Protein AF-A0A7V9L9P8-F1 (afdb_monomer_lite)

pLDDT: mean 88.12, std 5.71, range [69.88, 95.5]

Structure (mmCIF, N/CA/C/O backbone):
data_AF-A0A7V9L9P8-F1
#
_entry.id   AF-A0A7V9L9P8-F1
#
loop_
_atom_site.group_PDB
_atom_site.id
_atom_site.type_symbol
_atom_site.label_atom_id
_atom_site.label_alt_id
_atom_site.label_comp_id
_atom_site.label_asym_id
_atom_site.label_entity_id
_atom_site.label_seq_id
_atom_site.pdbx_PDB_ins_code
_atom_site.Cartn_x
_atom_site.Cartn_y
_atom_site.Cartn_z
_atom_sit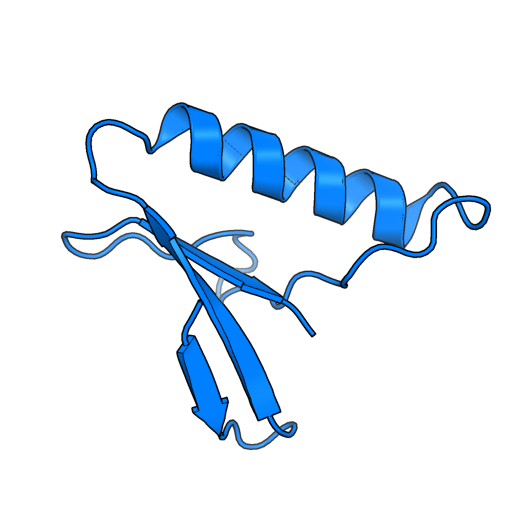e.occupancy
_atom_site.B_iso_or_equiv
_atom_site.auth_seq_id
_atom_site.auth_comp_id
_atom_site.auth_asym_id
_atom_site.auth_atom_id
_atom_site.pdbx_PDB_model_num
ATOM 1 N N . MET A 1 1 ? -4.455 1.248 -11.241 1.00 76.56 1 MET A N 1
ATOM 2 C CA . MET A 1 1 ? -4.783 0.981 -9.826 1.00 76.56 1 MET A CA 1
ATOM 3 C C . MET A 1 1 ? -5.956 0.022 -9.807 1.00 76.56 1 MET A C 1
ATOM 5 O O . MET A 1 1 ? -6.910 0.269 -10.537 1.00 76.56 1 MET A O 1
ATOM 9 N N . THR A 1 2 ? -5.851 -1.071 -9.059 1.00 88.88 2 THR A N 1
ATOM 10 C CA . THR A 1 2 ? -6.860 -2.146 -9.019 1.00 88.88 2 THR A CA 1
ATOM 11 C C . THR A 1 2 ? -7.512 -2.170 -7.642 1.00 88.88 2 THR A C 1
ATOM 13 O O . THR A 1 2 ? -6.826 -1.910 -6.664 1.00 88.88 2 THR A O 1
ATOM 16 N N . ARG A 1 3 ? -8.809 -2.470 -7.545 1.00 89.25 3 ARG A N 1
ATOM 17 C CA . ARG A 1 3 ? -9.509 -2.647 -6.261 1.00 89.25 3 ARG A CA 1
ATOM 18 C C . ARG A 1 3 ? -9.576 -4.120 -5.880 1.00 89.25 3 ARG A C 1
ATOM 20 O O . ARG A 1 3 ? -9.747 -4.963 -6.761 1.00 89.25 3 ARG A O 1
ATOM 27 N N . VAL A 1 4 ? -9.420 -4.415 -4.595 1.00 87.94 4 VAL A N 1
ATOM 28 C CA . VAL A 1 4 ? -9.485 -5.768 -4.034 1.00 87.94 4 VAL A CA 1
ATOM 29 C C . VAL A 1 4 ? -10.363 -5.740 -2.791 1.00 87.94 4 VAL A C 1
ATOM 31 O O . VAL A 1 4 ? -10.165 -4.904 -1.913 1.00 87.94 4 VAL A O 1
ATOM 34 N N . GLU A 1 5 ? -11.312 -6.668 -2.711 1.00 90.94 5 GLU A N 1
ATOM 35 C CA . GLU A 1 5 ? -12.114 -6.865 -1.506 1.00 90.94 5 GLU A CA 1
ATOM 36 C C . GLU A 1 5 ? -11.278 -7.610 -0.461 1.00 90.94 5 GLU A C 1
ATOM 38 O O . GLU A 1 5 ? -10.755 -8.697 -0.726 1.00 90.94 5 GLU A O 1
ATOM 43 N N . MET A 1 6 ? -11.145 -7.031 0.728 1.00 82.88 6 MET A N 1
ATOM 44 C CA . MET A 1 6 ? -10.549 -7.681 1.891 1.00 82.88 6 MET A CA 1
ATOM 45 C C . MET A 1 6 ? -11.595 -7.862 2.989 1.00 82.88 6 MET A C 1
ATOM 47 O O . MET A 1 6 ? -12.634 -7.210 2.998 1.00 82.88 6 MET A O 1
ATOM 51 N N . ALA A 1 7 ? -11.303 -8.714 3.975 1.00 84.50 7 ALA A N 1
ATOM 52 C CA . ALA A 1 7 ? -12.178 -8.893 5.139 1.00 84.50 7 ALA A CA 1
ATOM 53 C C . ALA A 1 7 ? -12.443 -7.578 5.905 1.00 84.50 7 ALA A C 1
ATOM 55 O O . ALA A 1 7 ? -13.445 -7.457 6.603 1.00 84.50 7 ALA A O 1
ATOM 56 N N . THR A 1 8 ? -11.546 -6.598 5.775 1.00 81.38 8 THR A N 1
ATOM 57 C CA . THR A 1 8 ? -11.638 -5.262 6.379 1.00 81.38 8 THR A CA 1
ATOM 58 C C . THR A 1 8 ? -12.311 -4.221 5.477 1.00 81.38 8 THR A C 1
ATOM 60 O O . THR A 1 8 ? -12.404 -3.063 5.876 1.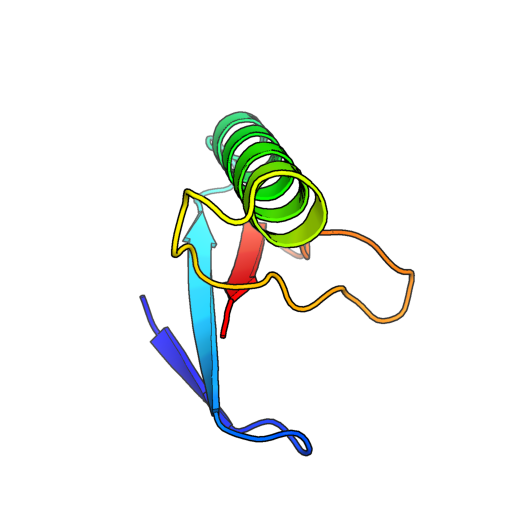00 81.38 8 THR A O 1
ATOM 63 N N . GLY A 1 9 ? -12.762 -4.608 4.280 1.00 88.38 9 GLY A N 1
ATOM 64 C CA . GLY A 1 9 ? -13.352 -3.735 3.264 1.00 88.38 9 GLY A CA 1
ATOM 65 C C . GLY A 1 9 ? -12.531 -3.663 1.974 1.00 88.38 9 GLY A C 1
ATOM 66 O O . GLY A 1 9 ? -11.531 -4.364 1.805 1.00 88.38 9 GLY A O 1
ATOM 67 N N . GLU A 1 10 ? -12.961 -2.802 1.054 1.00 91.81 10 GLU A N 1
ATOM 68 C CA . GLU A 1 10 ? -12.281 -2.583 -0.223 1.00 91.81 10 GLU A CA 1
ATOM 69 C C . GLU A 1 10 ? -10.964 -1.814 -0.026 1.00 91.81 10 GLU A C 1
ATOM 71 O O . GLU A 1 10 ? -10.922 -0.781 0.645 1.00 91.81 10 GLU A O 1
ATOM 76 N N . VAL A 1 11 ? -9.891 -2.296 -0.656 1.00 91.12 11 VAL A N 1
ATOM 77 C CA . VAL A 1 11 ? -8.589 -1.617 -0.711 1.00 91.12 11 VAL A CA 1
ATOM 78 C C . VAL A 1 11 ? -8.168 -1.391 -2.159 1.00 91.12 11 VAL A C 1
ATOM 80 O O . VAL A 1 11 ? -8.437 -2.204 -3.050 1.00 91.12 11 VAL A O 1
ATOM 83 N N . ALA A 1 12 ? -7.465 -0.292 -2.414 1.00 93.06 12 ALA A N 1
ATOM 84 C CA . ALA A 1 12 ? -6.818 -0.043 -3.691 1.00 93.06 12 ALA A CA 1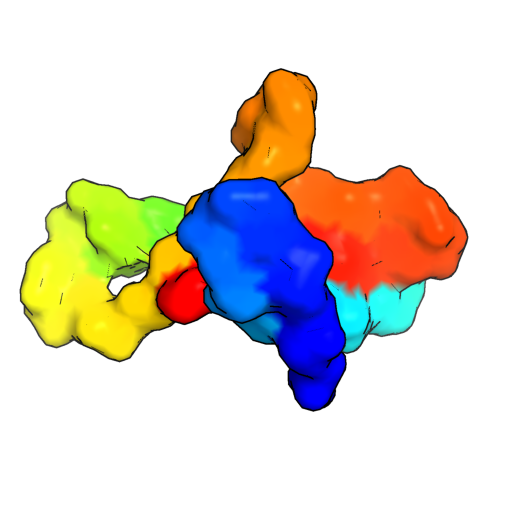
ATOM 85 C C . ALA A 1 12 ? -5.379 -0.576 -3.672 1.00 93.06 12 ALA A C 1
ATOM 87 O O . ALA A 1 12 ? -4.624 -0.385 -2.725 1.00 93.06 12 ALA A O 1
ATOM 88 N N . VAL A 1 13 ? -4.984 -1.231 -4.758 1.00 91.81 13 VAL A N 1
ATOM 89 C CA . VAL A 1 13 ? -3.656 -1.803 -4.961 1.00 91.81 13 VAL A CA 1
ATOM 90 C C . VAL A 1 13 ? -2.971 -1.071 -6.106 1.00 91.81 13 VAL A C 1
ATOM 92 O O . VAL A 1 13 ? -3.449 -1.053 -7.253 1.00 91.81 13 VAL A O 1
ATOM 95 N N . LYS A 1 14 ?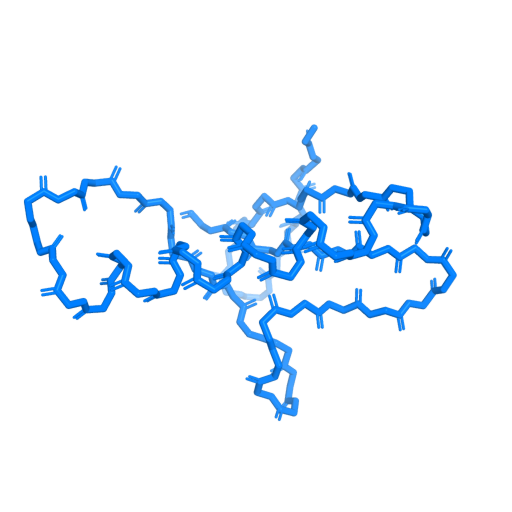 -1.815 -0.489 -5.798 1.00 93.69 14 LYS A N 1
ATOM 96 C CA . LYS A 1 14 ? -0.889 0.062 -6.781 1.00 93.69 14 LYS A CA 1
ATOM 97 C C . LYS A 1 14 ? 0.196 -0.970 -7.065 1.00 93.69 14 LYS A C 1
ATOM 99 O O . LYS A 1 14 ? 0.890 -1.411 -6.153 1.00 93.69 14 LYS A O 1
ATOM 104 N N . ARG A 1 15 ? 0.307 -1.367 -8.334 1.00 93.44 15 ARG A N 1
ATOM 105 C CA . ARG A 1 15 ? 1.336 -2.293 -8.815 1.00 93.44 15 ARG A CA 1
ATOM 106 C C . ARG A 1 15 ? 2.483 -1.509 -9.427 1.00 93.44 15 ARG A C 1
ATOM 108 O O . ARG A 1 15 ? 2.235 -0.570 -10.183 1.00 93.44 15 ARG A O 1
ATOM 115 N N . PHE A 1 16 ? 3.698 -1.930 -9.127 1.00 91.62 16 PHE A N 1
ATOM 116 C CA . PHE A 1 16 ? 4.931 -1.398 -9.682 1.00 91.62 16 PHE A CA 1
ATOM 117 C C . PHE A 1 16 ? 5.688 -2.524 -10.377 1.00 91.62 16 PHE A C 1
ATOM 119 O O . PHE A 1 16 ? 5.672 -3.674 -9.922 1.00 91.62 16 PHE A O 1
ATOM 126 N N . ALA A 1 17 ? 6.360 -2.186 -11.478 1.00 91.88 17 ALA A N 1
ATOM 127 C CA . ALA A 1 17 ? 7.290 -3.113 -12.095 1.00 91.88 17 ALA A CA 1
ATOM 128 C C . ALA A 1 17 ? 8.467 -3.369 -11.133 1.00 91.88 17 ALA A C 1
ATOM 130 O O . ALA A 1 17 ? 8.822 -2.481 -10.355 1.00 91.88 17 ALA A O 1
ATOM 131 N N . PRO A 1 18 ? 9.132 -4.536 -11.199 1.00 89.56 18 PRO A N 1
ATOM 132 C CA . PRO A 1 18 ? 10.291 -4.821 -10.349 1.00 89.56 18 PRO A CA 1
ATOM 133 C C . PRO A 1 18 ? 11.416 -3.782 -10.462 1.00 89.56 18 PRO A C 1
ATOM 135 O O . PRO A 1 18 ? 12.097 -3.505 -9.479 1.00 89.56 18 PRO A O 1
ATOM 138 N N . ALA A 1 19 ? 11.585 -3.180 -11.645 1.00 92.31 19 ALA A N 1
ATOM 139 C CA . ALA A 1 19 ? 12.559 -2.113 -11.882 1.00 92.31 19 ALA A CA 1
ATOM 140 C C . ALA A 1 19 ? 12.253 -0.820 -11.099 1.00 92.31 19 ALA A C 1
ATOM 142 O O . ALA A 1 19 ? 13.165 -0.039 -10.847 1.00 92.31 19 ALA A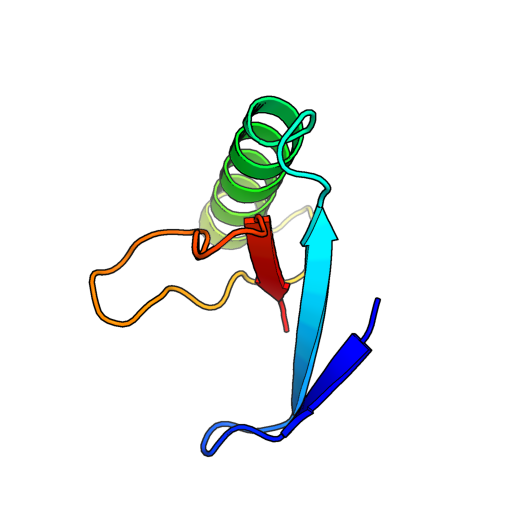 O 1
ATOM 143 N N . ASP A 1 20 ? 11.003 -0.622 -10.673 1.00 92.69 20 ASP A N 1
ATOM 144 C CA . ASP A 1 20 ? 10.534 0.566 -9.951 1.00 92.69 20 ASP A CA 1
ATOM 145 C C . ASP A 1 20 ? 10.421 0.323 -8.433 1.00 92.69 20 ASP A C 1
ATOM 147 O O . ASP A 1 20 ? 9.738 1.069 -7.727 1.00 92.69 20 ASP A O 1
ATOM 151 N N . ALA A 1 21 ? 11.071 -0.722 -7.905 1.00 90.75 21 ALA A N 1
ATOM 152 C CA . ALA A 1 21 ? 10.985 -1.092 -6.490 1.00 90.75 21 ALA A CA 1
ATOM 153 C C . ALA A 1 21 ? 11.382 0.056 -5.544 1.00 90.75 21 ALA A C 1
ATOM 155 O O . ALA A 1 21 ? 10.687 0.310 -4.562 1.00 90.75 21 ALA A O 1
ATOM 156 N N . GLU A 1 22 ? 12.441 0.799 -5.875 1.00 93.56 22 GLU A N 1
ATOM 157 C CA . GLU A 1 22 ? 12.892 1.951 -5.083 1.00 93.56 22 GLU A CA 1
ATOM 158 C C . GLU A 1 22 ? 11.850 3.082 -5.078 1.00 93.56 22 GLU A C 1
ATOM 160 O O . GLU A 1 22 ? 11.593 3.714 -4.050 1.00 93.56 22 GLU A O 1
ATOM 165 N N . ALA A 1 23 ? 11.191 3.317 -6.216 1.00 91.62 23 ALA A N 1
ATOM 166 C CA . ALA A 1 23 ? 10.123 4.304 -6.310 1.00 91.62 23 ALA A CA 1
ATOM 167 C C . ALA A 1 23 ? 8.908 3.886 -5.467 1.00 91.62 23 ALA A C 1
ATOM 169 O O . ALA A 1 23 ? 8.340 4.720 -4.759 1.00 91.62 23 ALA A O 1
ATOM 170 N N . ALA A 1 24 ? 8.552 2.598 -5.491 1.00 94.00 24 ALA A N 1
ATOM 171 C CA . ALA A 1 24 ? 7.482 2.041 -4.669 1.00 94.00 24 ALA A CA 1
ATOM 172 C C . ALA A 1 24 ? 7.784 2.171 -3.166 1.00 94.00 24 ALA A C 1
ATOM 174 O O . ALA A 1 24 ? 6.921 2.594 -2.400 1.00 94.00 24 ALA A O 1
ATOM 175 N N . GLU A 1 25 ? 9.017 1.867 -2.748 1.00 94.00 25 GLU A N 1
ATOM 176 C CA . GLU A 1 25 ? 9.489 2.048 -1.369 1.00 94.00 25 GLU A CA 1
ATOM 177 C C . GLU A 1 25 ? 9.376 3.498 -0.912 1.00 94.00 25 GLU A C 1
ATOM 179 O O . GLU A 1 25 ? 8.839 3.781 0.162 1.00 94.00 25 GLU A O 1
ATOM 184 N N . ARG A 1 26 ? 9.854 4.427 -1.744 1.00 95.50 26 ARG A N 1
ATOM 185 C CA . ARG A 1 26 ? 9.828 5.853 -1.432 1.00 95.50 26 ARG A CA 1
ATOM 186 C C . ARG A 1 26 ? 8.403 6.376 -1.313 1.00 95.50 26 ARG A C 1
ATOM 188 O O . ARG A 1 26 ? 8.103 7.107 -0.372 1.00 95.50 26 ARG A O 1
ATOM 195 N N . GLU A 1 27 ? 7.528 6.010 -2.244 1.00 94.12 27 GLU A N 1
ATOM 196 C CA . GLU A 1 27 ? 6.120 6.400 -2.191 1.00 94.12 27 GLU A CA 1
ATOM 197 C C . GLU A 1 27 ? 5.437 5.839 -0.943 1.00 94.12 27 GLU A C 1
ATOM 199 O O . GLU A 1 27 ? 4.755 6.580 -0.232 1.00 94.12 27 GLU A O 1
ATOM 204 N N . ALA A 1 28 ? 5.681 4.565 -0.627 1.00 94.06 28 ALA A N 1
ATOM 205 C CA . ALA A 1 28 ? 5.111 3.931 0.548 1.00 94.06 28 ALA A CA 1
ATOM 206 C C . ALA A 1 28 ? 5.566 4.616 1.850 1.00 94.06 28 ALA A C 1
ATOM 208 O O . ALA A 1 28 ? 4.754 4.900 2.731 1.00 94.06 28 ALA A O 1
ATOM 209 N N . ALA A 1 29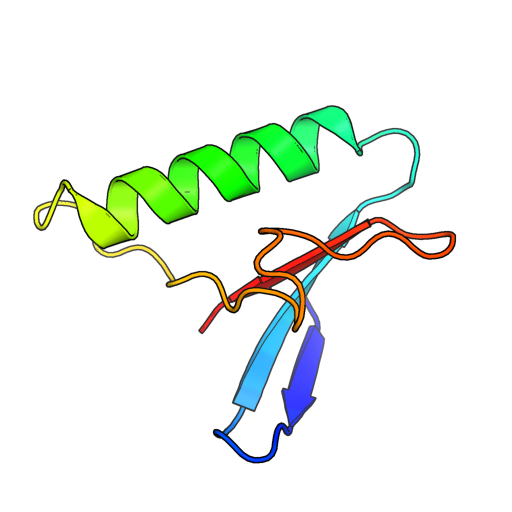 ? 6.852 4.956 1.960 1.00 93.31 29 ALA A N 1
ATOM 210 C CA . ALA A 1 29 ? 7.385 5.678 3.112 1.00 93.31 29 ALA A CA 1
ATOM 211 C C . ALA A 1 29 ? 6.767 7.079 3.265 1.00 93.31 29 ALA A C 1
ATOM 213 O O . ALA A 1 29 ? 6.393 7.470 4.371 1.00 93.31 29 ALA A O 1
ATOM 214 N N . VAL A 1 30 ? 6.616 7.821 2.161 1.00 92.56 30 VAL A N 1
ATOM 215 C CA . VAL A 1 30 ? 6.005 9.160 2.172 1.00 92.56 30 VAL A CA 1
ATOM 216 C C . VAL A 1 30 ? 4.546 9.091 2.609 1.00 92.56 30 VAL A C 1
ATOM 218 O O . VAL A 1 30 ? 4.144 9.845 3.491 1.00 92.56 30 VAL A O 1
ATOM 221 N N . LEU A 1 31 ? 3.756 8.178 2.042 1.00 91.75 31 LEU A N 1
ATOM 222 C CA . LEU A 1 31 ? 2.351 8.014 2.420 1.00 91.75 31 LEU A CA 1
ATOM 223 C C . LEU A 1 31 ? 2.204 7.616 3.892 1.00 91.75 31 LEU A C 1
ATOM 225 O O . LEU A 1 31 ? 1.376 8.191 4.593 1.00 91.75 31 LEU A O 1
ATOM 229 N N . ALA A 1 32 ? 3.037 6.693 4.385 1.00 91.44 32 ALA A N 1
ATOM 230 C CA . ALA A 1 32 ? 3.022 6.291 5.789 1.00 91.44 32 ALA A CA 1
ATOM 231 C C . ALA A 1 32 ? 3.348 7.458 6.738 1.00 91.44 32 ALA A C 1
ATOM 233 O O . ALA A 1 32 ? 2.689 7.610 7.766 1.00 91.44 32 ALA A O 1
ATOM 234 N N . HIS A 1 33 ? 4.330 8.294 6.386 1.00 89.94 33 HIS A N 1
ATOM 235 C CA . HIS A 1 33 ? 4.690 9.475 7.171 1.00 89.94 33 HIS A CA 1
ATOM 236 C C . HIS A 1 33 ? 3.570 10.524 7.165 1.00 89.94 33 HIS A C 1
ATOM 238 O O . HIS A 1 33 ? 3.140 10.981 8.223 1.00 89.94 33 HIS A O 1
ATOM 244 N N . LEU A 1 34 ? 3.039 10.860 5.984 1.00 89.69 34 LEU A N 1
ATOM 245 C CA . LEU A 1 34 ? 1.988 11.871 5.844 1.00 89.69 34 LEU A CA 1
ATOM 246 C C . LEU A 1 34 ? 0.676 11.450 6.518 1.00 89.69 34 LEU A C 1
ATOM 248 O O . LEU A 1 34 ? 0.022 12.287 7.133 1.00 89.69 34 LEU A O 1
ATOM 252 N N . ALA A 1 35 ? 0.310 10.167 6.455 1.00 87.12 35 ALA A N 1
ATOM 253 C CA . ALA A 1 35 ? -0.890 9.655 7.115 1.00 87.12 35 ALA A CA 1
ATOM 254 C C . ALA A 1 35 ? -0.780 9.664 8.653 1.00 87.12 35 ALA A C 1
ATOM 256 O O . ALA A 1 35 ? -1.793 9.817 9.335 1.00 87.12 35 ALA A O 1
ATOM 257 N N . GLY A 1 36 ? 0.427 9.472 9.200 1.00 77.00 36 GLY A N 1
ATOM 258 C CA . GLY A 1 36 ? 0.652 9.344 10.643 1.00 77.00 36 GLY A CA 1
ATOM 259 C C . GLY A 1 36 ? 0.972 10.651 11.370 1.00 77.00 36 GLY A C 1
ATOM 260 O O . GLY A 1 36 ? 0.582 10.811 12.524 1.00 77.00 36 GLY A O 1
ATOM 261 N N . GLU A 1 37 ? 1.685 11.576 10.725 1.00 69.88 37 GLU A N 1
ATOM 262 C CA . GLU A 1 37 ? 2.328 12.698 11.427 1.00 69.88 37 GLU A CA 1
ATOM 263 C C . GLU A 1 37 ? 1.848 14.081 10.979 1.00 69.88 37 GLU A C 1
ATOM 265 O O . GLU A 1 37 ? 2.023 15.052 11.716 1.00 69.88 37 GLU A O 1
ATOM 270 N N . ASP A 1 38 ? 1.205 14.198 9.813 1.00 72.06 38 ASP A N 1
ATOM 271 C CA . ASP A 1 38 ? 0.841 15.501 9.262 1.00 72.06 38 ASP A CA 1
ATOM 272 C C . ASP A 1 38 ? -0.625 15.563 8.817 1.00 72.06 38 ASP A C 1
ATOM 274 O O . ASP A 1 38 ? -0.971 15.437 7.642 1.00 72.06 38 ASP A O 1
ATOM 278 N N . ALA A 1 39 ? -1.500 15.851 9.788 1.00 70.38 39 ALA A N 1
ATOM 279 C CA . ALA A 1 39 ? -2.949 15.989 9.609 1.00 70.38 39 ALA A CA 1
ATOM 280 C C . ALA A 1 39 ? -3.374 17.074 8.593 1.00 70.38 39 ALA A C 1
ATOM 282 O O . ALA A 1 39 ? -4.561 17.197 8.279 1.00 70.38 39 ALA A O 1
ATOM 283 N N . ARG A 1 40 ? -2.435 17.882 8.078 1.00 85.12 40 ARG A N 1
ATOM 284 C CA . ARG A 1 40 ? -2.703 18.852 7.007 1.00 85.12 40 ARG A CA 1
ATOM 285 C C . ARG A 1 40 ? -2.847 18.174 5.648 1.00 85.12 40 ARG A C 1
ATOM 287 O O . ARG A 1 40 ? -3.507 18.729 4.770 1.00 85.12 40 ARG A O 1
ATOM 294 N N . TYR A 1 41 ? -2.265 16.991 5.473 1.00 81.00 41 TYR A N 1
ATOM 295 C CA . TYR A 1 41 ? -2.334 16.245 4.226 1.00 81.00 41 TYR A CA 1
ATOM 296 C C . TYR A 1 41 ? -3.393 15.149 4.322 1.00 81.00 41 TYR A C 1
ATOM 298 O O . TYR A 1 41 ? -3.311 14.233 5.133 1.00 81.00 41 TYR A O 1
ATOM 306 N N . ARG A 1 42 ? -4.401 15.226 3.449 1.00 85.75 42 ARG A N 1
ATOM 307 C CA . ARG A 1 42 ? -5.374 14.145 3.261 1.00 85.75 42 ARG A CA 1
ATOM 308 C C . ARG A 1 42 ? -4.837 13.176 2.218 1.00 85.75 42 ARG A C 1
ATOM 310 O O . ARG A 1 42 ? -5.115 13.330 1.031 1.00 85.75 42 ARG A O 1
ATOM 317 N N . VAL A 1 43 ? -4.034 12.223 2.673 1.00 88.19 43 VAL A N 1
ATOM 318 C CA . VAL A 1 43 ? -3.522 11.122 1.851 1.00 88.19 43 VAL A CA 1
ATOM 319 C C . VAL A 1 43 ? -4.225 9.817 2.202 1.00 88.19 43 VAL A C 1
ATOM 321 O O . VAL A 1 43 ? -4.859 9.702 3.249 1.00 88.19 43 VAL A O 1
ATOM 324 N N . GLN A 1 44 ? -4.115 8.841 1.307 1.00 88.12 44 GLN A N 1
ATOM 325 C CA . GLN A 1 44 ? -4.582 7.485 1.566 1.00 88.12 44 GLN A CA 1
ATOM 326 C C . GLN A 1 44 ? -3.683 6.815 2.608 1.00 88.12 44 GLN A C 1
ATOM 328 O O . GLN A 1 44 ? -2.462 7.002 2.597 1.00 88.12 44 GLN A O 1
ATOM 333 N N . SER A 1 45 ? -4.282 6.018 3.487 1.00 88.06 45 SER A N 1
ATOM 334 C CA . SER A 1 45 ? -3.538 5.252 4.490 1.00 88.06 45 SER A CA 1
ATOM 335 C C . SER A 1 45 ? -3.017 3.957 3.885 1.00 88.06 45 SER A C 1
ATOM 337 O O . SER A 1 45 ? -3.719 3.307 3.113 1.00 88.06 45 SER A O 1
ATOM 339 N N . ILE A 1 46 ? -1.801 3.555 4.254 1.00 91.44 46 ILE A N 1
ATOM 340 C CA . ILE A 1 46 ? -1.233 2.276 3.814 1.00 91.44 46 ILE A CA 1
ATOM 341 C C . ILE A 1 46 ? -1.754 1.126 4.665 1.00 91.44 46 ILE A C 1
ATOM 343 O O . ILE A 1 46 ? -1.689 1.165 5.896 1.00 91.44 46 ILE A O 1
ATOM 347 N N . VAL A 1 47 ? -2.174 0.058 3.991 1.00 91.00 47 VAL A N 1
ATOM 348 C CA . VAL A 1 47 ? -2.406 -1.246 4.612 1.00 91.00 47 VAL A CA 1
ATOM 349 C C . VAL A 1 47 ? -1.084 -1.999 4.647 1.00 91.00 47 VAL A C 1
ATOM 351 O O . VAL A 1 47 ? -0.477 -2.267 3.611 1.00 91.00 47 VAL A O 1
ATOM 354 N N . ARG A 1 48 ? -0.630 -2.332 5.855 1.00 91.06 48 ARG A N 1
ATOM 355 C CA . ARG A 1 48 ? 0.604 -3.093 6.062 1.00 91.06 48 ARG A CA 1
ATOM 356 C C . ARG A 1 48 ? 0.380 -4.576 5.792 1.00 91.06 48 ARG A C 1
ATOM 358 O O . ARG A 1 48 ? -0.706 -5.104 6.025 1.00 91.06 48 ARG A O 1
ATOM 365 N N . THR A 1 49 ? 1.427 -5.252 5.344 1.00 89.75 49 THR A N 1
ATOM 366 C CA . THR A 1 49 ? 1.468 -6.715 5.286 1.00 89.75 49 THR A CA 1
ATOM 367 C C . THR A 1 49 ? 1.423 -7.313 6.698 1.00 89.75 49 THR A C 1
ATOM 369 O O . THR A 1 49 ? 1.608 -6.615 7.697 1.00 89.75 49 THR A O 1
ATOM 372 N N . ALA A 1 50 ? 1.182 -8.623 6.797 1.00 87.25 50 ALA A N 1
ATOM 373 C CA . ALA A 1 50 ? 1.059 -9.312 8.085 1.00 87.25 50 ALA A CA 1
ATOM 374 C C . ALA A 1 50 ? 2.329 -9.233 8.961 1.00 87.25 50 ALA A C 1
ATOM 376 O O . ALA A 1 50 ? 2.231 -9.258 10.184 1.00 87.25 50 ALA A O 1
ATOM 377 N N . ASP A 1 51 ? 3.507 -9.104 8.349 1.00 90.81 51 ASP A N 1
ATOM 378 C CA . ASP A 1 51 ? 4.803 -8.884 9.008 1.00 90.81 51 ASP A CA 1
ATOM 379 C C . ASP A 1 51 ? 5.116 -7.393 9.262 1.00 90.81 51 ASP A C 1
ATOM 381 O O . ASP A 1 51 ? 6.177 -7.053 9.780 1.00 90.81 51 ASP A O 1
ATOM 385 N N . GLY A 1 52 ? 4.187 -6.490 8.934 1.00 90.31 52 GLY A N 1
ATOM 386 C CA . GLY A 1 52 ? 4.281 -5.058 9.214 1.00 90.31 52 GLY A CA 1
ATOM 387 C C . GLY A 1 52 ? 4.979 -4.220 8.138 1.00 90.31 52 GLY A C 1
ATOM 388 O O . GLY A 1 52 ? 5.116 -3.002 8.327 1.00 90.31 52 GLY A O 1
ATOM 389 N N . ALA A 1 53 ? 5.394 -4.825 7.020 1.00 92.25 53 ALA A N 1
ATOM 390 C CA . ALA A 1 53 ? 5.990 -4.109 5.896 1.00 92.25 53 ALA A CA 1
ATOM 391 C C . ALA A 1 53 ? 4.965 -3.209 5.176 1.00 92.25 53 ALA A C 1
ATOM 393 O O . ALA A 1 53 ? 3.755 -3.435 5.202 1.00 92.25 53 ALA A O 1
ATOM 394 N N . LEU A 1 54 ? 5.462 -2.145 4.537 1.00 93.19 54 LEU A N 1
ATOM 395 C CA . LEU A 1 54 ? 4.635 -1.169 3.809 1.00 93.19 54 LEU A CA 1
ATOM 396 C C . LEU A 1 54 ? 4.291 -1.606 2.376 1.00 93.19 54 LEU A C 1
ATOM 398 O O . LEU A 1 54 ? 3.498 -0.955 1.701 1.00 93.19 54 LEU A O 1
ATOM 402 N N . LEU A 1 55 ? 4.923 -2.675 1.898 1.00 92.31 55 LEU A N 1
ATOM 403 C CA . LEU A 1 55 ? 4.809 -3.174 0.536 1.00 92.31 55 LEU A CA 1
ATOM 404 C C . LEU A 1 55 ? 4.985 -4.687 0.523 1.00 92.31 55 LEU A C 1
ATOM 406 O O . LEU A 1 55 ? 5.686 -5.251 1.364 1.00 92.31 55 LEU A O 1
ATOM 410 N N . TRP A 1 56 ? 4.373 -5.327 -0.463 1.00 90.50 56 TRP A N 1
ATOM 411 C CA . TRP A 1 56 ? 4.517 -6.755 -0.716 1.00 90.50 56 TRP A CA 1
ATOM 412 C C . TRP A 1 56 ? 5.381 -6.973 -1.959 1.00 90.50 56 TRP A C 1
ATOM 414 O O . TRP A 1 56 ? 5.221 -6.260 -2.954 1.00 90.50 56 TRP A O 1
ATOM 424 N N . ARG A 1 57 ? 6.307 -7.937 -1.891 1.00 88.50 57 ARG A N 1
ATOM 425 C CA . ARG A 1 57 ? 7.187 -8.316 -3.003 1.00 88.50 57 ARG A CA 1
ATOM 426 C C . ARG A 1 57 ? 7.019 -9.799 -3.313 1.00 88.50 57 ARG A C 1
ATOM 428 O O . ARG A 1 57 ? 7.381 -10.625 -2.482 1.00 88.50 57 ARG A O 1
ATOM 435 N N . ASP A 1 58 ? 6.527 -10.116 -4.505 1.00 81.25 58 ASP A N 1
ATOM 436 C CA . ASP A 1 58 ? 6.429 -11.495 -5.008 1.00 81.25 58 ASP A CA 1
ATOM 437 C C . ASP A 1 58 ? 6.372 -11.493 -6.543 1.00 81.25 58 ASP A C 1
ATOM 439 O O . ASP A 1 58 ? 5.307 -11.468 -7.157 1.00 81.25 58 ASP A O 1
ATOM 443 N N . GLY A 1 59 ? 7.534 -11.354 -7.185 1.00 79.69 59 GLY A N 1
ATOM 444 C CA . GLY A 1 59 ? 7.639 -11.151 -8.640 1.00 79.69 59 GLY A CA 1
ATOM 445 C C . GLY A 1 59 ? 7.157 -9.777 -9.140 1.00 79.69 59 GLY A C 1
ATOM 446 O O . GLY A 1 59 ? 7.627 -9.312 -10.174 1.00 79.69 59 GLY A O 1
ATOM 447 N N . GLU A 1 60 ? 6.300 -9.097 -8.378 1.00 81.94 60 GLU A N 1
ATOM 448 C CA . GLU A 1 60 ? 5.872 -7.701 -8.524 1.00 81.94 60 GLU A CA 1
ATOM 449 C C . GLU A 1 60 ? 6.069 -6.943 -7.200 1.00 81.94 60 GLU A C 1
ATOM 451 O O . GLU A 1 60 ? 6.257 -7.559 -6.147 1.00 81.94 60 GLU A O 1
ATOM 456 N N . VAL A 1 61 ? 5.997 -5.607 -7.238 1.00 85.75 61 VAL A N 1
ATOM 457 C CA . VAL A 1 61 ? 5.977 -4.769 -6.028 1.00 85.75 61 VAL A CA 1
ATOM 458 C C . VAL A 1 61 ? 4.604 -4.122 -5.879 1.00 85.75 61 VAL A C 1
ATOM 460 O O . VAL A 1 61 ? 4.139 -3.420 -6.779 1.00 85.75 61 VAL A O 1
ATOM 463 N N . LEU A 1 62 ? 3.946 -4.360 -4.745 1.00 86.19 62 LEU A N 1
ATOM 464 C CA . LEU A 1 62 ? 2.595 -3.874 -4.470 1.00 86.19 62 LEU A CA 1
ATOM 465 C C . LEU A 1 62 ? 2.563 -2.939 -3.262 1.00 86.19 62 LEU A C 1
ATOM 467 O O . LEU A 1 62 ? 3.122 -3.255 -2.214 1.00 86.19 62 LEU A O 1
ATOM 471 N N . VAL A 1 63 ? 1.823 -1.838 -3.395 1.00 86.50 63 VAL A N 1
ATOM 472 C CA . VAL A 1 63 ? 1.452 -0.941 -2.291 1.00 86.50 63 VAL A CA 1
ATOM 473 C C . VAL A 1 63 ? -0.070 -0.949 -2.160 1.00 86.50 63 VAL A C 1
ATOM 475 O O . VAL A 1 63 ? -0.779 -0.750 -3.151 1.00 86.50 63 VAL A O 1
ATOM 478 N N . LEU A 1 64 ? -0.572 -1.208 -0.951 1.00 85.50 64 LEU A N 1
ATOM 479 C CA . LEU A 1 64 ? -2.000 -1.265 -0.648 1.00 85.50 64 LEU A CA 1
ATOM 480 C C . LEU A 1 64 ? -2.407 -0.011 0.116 1.00 85.50 64 LEU A C 1
ATOM 482 O O . LEU A 1 64 ? -1.772 0.347 1.108 1.00 85.50 64 LEU A O 1
ATOM 486 N N . VAL A 1 65 ? -3.470 0.639 -0.340 1.00 83.50 65 VAL A N 1
ATOM 487 C CA . VAL A 1 65 ? -3.960 1.898 0.217 1.00 83.50 65 VAL A CA 1
ATOM 488 C C . VAL A 1 65 ? -5.481 1.883 0.370 1.00 83.50 65 VAL A C 1
ATOM 490 O O . VAL A 1 65 ? -6.181 1.268 -0.437 1.00 83.50 65 VAL A O 1
ATOM 493 N N . THR A 1 66 ? -5.986 2.562 1.398 1.00 84.50 66 THR A N 1
ATOM 494 C CA . THR A 1 66 ? -7.422 2.811 1.638 1.00 84.50 66 THR A CA 1
ATOM 495 C C . THR A 1 66 ? -7.776 4.248 1.301 1.00 84.50 66 THR A C 1
ATOM 497 O O . THR A 1 66 ? -7.049 5.140 1.802 1.00 84.50 66 THR A O 1
#

Sequence (66 aa):
MTRVEMATGEVAVKRFAPADAEAAEREAAVLAHLAGEDARYRVQSIVRTADGALLWRDGEVLVLVT

Secondary structure (DSSP, 8-state):
-EEEEETTEEEEEEEE-GGGHHHHHHHHHHHHHHHHH-TT---PPBPPPTTS-SSEESSSEEEEE-

Radius of gyration: 11.73 Å; chains: 1; bounding box: 26×30×24 Å

Foldseek 3Di:
DDWDQDPVGIKDKDWDQPVCQVVLQVVLVVQCCCVPPPPVDDGWHWDADPVRHQWDDDNIIMTITD